Protein AF-A0A7Y5LZM3-F1 (afdb_monomer_lite)

Structure (mmCIF, N/CA/C/O backbone):
data_AF-A0A7Y5LZM3-F1
#
_entry.id   AF-A0A7Y5LZM3-F1
#
loop_
_atom_site.group_PDB
_atom_site.id
_atom_site.type_symbol
_atom_site.label_atom_id
_atom_site.label_alt_id
_atom_site.label_comp_id
_atom_site.label_asym_id
_atom_site.label_entity_id
_atom_site.label_seq_id
_atom_site.pdbx_PDB_ins_code
_atom_site.Cartn_x
_atom_site.Cartn_y
_atom_site.Cartn_z
_atom_site.occupancy
_atom_site.B_iso_or_equiv
_atom_site.auth_seq_id
_atom_site.auth_comp_id
_atom_site.auth_asym_id
_atom_site.auth_atom_id
_atom_site.pdbx_PDB_model_num
ATOM 1 N N . MET A 1 1 ? 34.240 5.629 -34.707 1.00 44.59 1 MET A N 1
ATOM 2 C CA . MET A 1 1 ? 33.469 4.669 -33.888 1.00 44.59 1 MET A CA 1
ATOM 3 C C . MET A 1 1 ? 32.897 5.403 -32.683 1.00 44.59 1 MET A C 1
ATOM 5 O O . MET A 1 1 ? 33.570 5.530 -31.674 1.00 44.59 1 MET A O 1
ATOM 9 N N . ALA A 1 2 ? 31.698 5.965 -32.817 1.00 49.81 2 ALA A N 1
ATOM 10 C CA . ALA A 1 2 ? 30.986 6.654 -31.743 1.00 49.81 2 ALA A CA 1
ATOM 11 C C . ALA A 1 2 ? 29.531 6.186 -31.823 1.00 49.81 2 ALA A C 1
ATOM 13 O O . ALA A 1 2 ? 28.767 6.697 -32.631 1.00 49.81 2 ALA A O 1
ATOM 14 N N . GLY A 1 3 ? 29.190 5.117 -31.105 1.00 49.22 3 GLY A N 1
ATOM 15 C CA . GLY A 1 3 ? 27.881 4.478 -31.296 1.00 49.22 3 GLY A CA 1
ATOM 16 C C . GLY A 1 3 ? 27.366 3.603 -30.159 1.00 49.22 3 GLY A C 1
ATOM 17 O O . GLY A 1 3 ? 26.271 3.079 -30.283 1.00 49.22 3 GLY A O 1
ATOM 18 N N . ALA A 1 4 ? 28.097 3.454 -29.050 1.00 52.31 4 ALA A N 1
ATOM 19 C CA . ALA A 1 4 ? 27.665 2.590 -27.944 1.00 52.31 4 ALA A CA 1
ATOM 20 C C . ALA A 1 4 ? 27.412 3.332 -26.617 1.00 52.31 4 ALA A C 1
ATOM 22 O O . ALA A 1 4 ? 26.843 2.756 -25.697 1.00 52.31 4 ALA A O 1
ATOM 23 N N . LEU A 1 5 ? 27.786 4.612 -26.501 1.00 48.06 5 LEU A N 1
ATOM 24 C CA . LEU A 1 5 ? 27.740 5.323 -25.214 1.00 48.06 5 LEU A CA 1
ATOM 25 C C . LEU A 1 5 ? 26.392 6.008 -24.912 1.00 48.06 5 LEU A C 1
ATOM 27 O O . LEU A 1 5 ? 26.141 6.376 -23.770 1.00 48.06 5 LEU A O 1
ATOM 31 N N . LEU A 1 6 ? 25.506 6.174 -25.903 1.00 49.47 6 LEU A N 1
ATOM 32 C CA . LEU A 1 6 ? 24.256 6.931 -25.722 1.00 49.47 6 LEU A CA 1
ATOM 33 C C . LEU A 1 6 ? 23.068 6.084 -25.222 1.00 49.47 6 LEU A C 1
ATOM 35 O O . LEU A 1 6 ? 22.101 6.634 -24.703 1.00 49.47 6 LEU A O 1
ATOM 39 N N . LEU A 1 7 ? 23.127 4.754 -25.350 1.00 51.78 7 LEU A N 1
ATOM 40 C CA . LEU A 1 7 ? 22.003 3.868 -25.007 1.00 51.78 7 LEU A CA 1
ATOM 41 C C . LEU A 1 7 ? 21.913 3.540 -23.508 1.00 51.78 7 LEU A C 1
ATOM 43 O O . LEU A 1 7 ? 20.842 3.181 -23.017 1.00 51.78 7 LEU A O 1
ATOM 47 N N . LEU A 1 8 ? 23.010 3.703 -22.761 1.00 50.88 8 LEU A N 1
ATOM 48 C CA . LEU A 1 8 ? 23.038 3.410 -21.325 1.00 50.88 8 LEU A CA 1
ATOM 49 C C . LEU A 1 8 ? 22.224 4.429 -20.509 1.00 50.88 8 LEU A C 1
ATOM 51 O O . LEU A 1 8 ? 21.557 4.040 -19.555 1.00 50.88 8 LEU A O 1
ATOM 55 N N . PHE A 1 9 ? 22.185 5.704 -20.916 1.00 53.84 9 PHE A N 1
ATOM 56 C CA . PHE A 1 9 ? 21.419 6.738 -20.205 1.00 53.84 9 PHE A CA 1
ATOM 57 C C . PHE A 1 9 ? 19.901 6.559 -20.318 1.00 53.84 9 PHE A C 1
ATOM 59 O O . PHE A 1 9 ? 19.184 6.844 -19.366 1.00 53.84 9 PHE A O 1
ATOM 66 N N . LEU A 1 10 ? 19.398 6.035 -21.441 1.00 59.97 10 LEU A N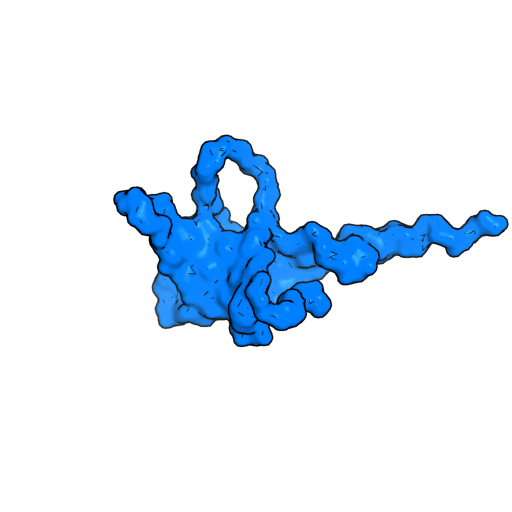 1
ATOM 67 C CA . LEU A 1 10 ? 17.957 5.837 -21.651 1.00 59.97 10 LEU A CA 1
ATOM 68 C C . LEU A 1 10 ? 17.344 4.772 -20.733 1.00 59.97 10 LEU A C 1
ATOM 70 O O . LEU A 1 10 ? 16.118 4.648 -20.678 1.00 59.97 10 LEU A O 1
ATOM 74 N N . SER A 1 11 ? 18.172 3.980 -20.056 1.00 63.84 11 SER A N 1
ATOM 75 C CA . SER A 1 11 ? 17.737 2.812 -19.289 1.00 63.84 11 SER A CA 1
ATOM 76 C C . SER A 1 11 ? 17.851 3.006 -17.776 1.00 63.84 11 SER A C 1
ATOM 78 O O . SER A 1 11 ? 17.343 2.172 -17.036 1.00 63.84 11 SER A O 1
ATOM 80 N N . VAL A 1 12 ? 18.487 4.086 -17.311 1.00 76.38 12 VAL A N 1
ATOM 81 C CA . VAL A 1 12 ? 18.697 4.388 -15.886 1.00 76.38 12 VAL A CA 1
ATOM 82 C C . VAL A 1 12 ? 17.672 5.418 -15.417 1.00 76.38 12 VAL A C 1
ATOM 84 O O . VAL A 1 12 ? 17.456 6.428 -16.081 1.00 76.38 12 VAL A O 1
ATOM 87 N N . GLY A 1 13 ? 17.060 5.187 -14.257 1.00 77.19 13 GLY A N 1
ATOM 88 C CA . GLY A 1 13 ? 16.173 6.137 -13.595 1.00 77.19 13 GLY A CA 1
ATOM 89 C C . GLY A 1 13 ? 14.794 6.262 -14.236 1.00 77.19 13 GLY A C 1
ATOM 90 O O . GLY A 1 13 ? 14.170 7.315 -14.116 1.00 77.19 13 GLY A O 1
ATOM 91 N N . ARG A 1 14 ? 14.299 5.226 -14.926 1.00 83.00 14 ARG A N 1
ATOM 92 C CA . ARG A 1 14 ? 12.934 5.246 -15.471 1.00 83.00 14 ARG A CA 1
ATOM 93 C C . ARG A 1 14 ? 11.937 5.195 -14.323 1.00 83.00 14 ARG A C 1
ATOM 95 O O . ARG A 1 14 ? 11.881 4.198 -13.611 1.00 83.00 14 ARG A O 1
ATOM 102 N N . VAL A 1 15 ? 11.151 6.253 -14.167 1.00 88.81 15 VAL A N 1
ATOM 103 C CA . VAL A 1 15 ? 10.117 6.355 -13.135 1.00 88.81 15 VAL A CA 1
ATOM 104 C C . VAL A 1 15 ? 8.754 6.054 -13.749 1.00 88.81 15 VAL A C 1
ATOM 106 O O . VAL A 1 15 ? 8.405 6.614 -14.789 1.00 88.81 15 VAL A O 1
ATOM 109 N N . ARG A 1 16 ? 7.982 5.182 -13.102 1.00 91.50 16 ARG A N 1
ATOM 110 C CA . ARG A 1 16 ? 6.574 4.917 -13.415 1.00 91.50 16 ARG A CA 1
ATOM 111 C C . ARG A 1 16 ? 5.729 4.983 -12.156 1.00 91.50 16 ARG A C 1
ATOM 113 O O . ARG A 1 16 ? 6.231 4.735 -11.064 1.00 91.50 16 ARG A O 1
ATOM 120 N N . GLU A 1 17 ? 4.463 5.319 -12.336 1.00 94.19 17 GLU A N 1
ATOM 121 C CA . GLU A 1 17 ? 3.448 5.169 -11.301 1.00 94.19 17 GLU A CA 1
ATOM 122 C C . GLU A 1 17 ? 2.635 3.915 -11.614 1.00 94.19 17 GLU A C 1
ATOM 124 O O . GLU A 1 17 ? 2.209 3.724 -12.755 1.00 94.19 17 GLU A O 1
ATOM 129 N N . GLU A 1 18 ? 2.486 3.046 -10.622 1.00 94.75 18 GLU A N 1
ATOM 130 C CA . GLU A 1 18 ? 1.782 1.770 -10.731 1.00 94.75 18 GLU A CA 1
ATOM 131 C C . GLU A 1 18 ? 0.699 1.706 -9.661 1.00 94.75 18 GLU A C 1
ATOM 133 O O . GLU A 1 18 ? 0.942 2.007 -8.490 1.00 94.75 18 GLU A O 1
ATOM 138 N N . GLU A 1 19 ? -0.514 1.381 -10.096 1.00 96.44 19 GLU A N 1
ATOM 139 C CA . GLU A 1 19 ? -1.705 1.328 -9.258 1.00 96.44 19 GLU A CA 1
ATOM 140 C C . GLU A 1 19 ? -2.063 -0.129 -8.968 1.00 96.44 19 GLU A C 1
ATOM 142 O O . GLU A 1 19 ? -2.149 -0.939 -9.888 1.00 96.44 19 GLU A O 1
ATOM 147 N N . HIS A 1 20 ? -2.290 -0.446 -7.693 1.00 96.25 20 HIS A N 1
ATOM 148 C CA . HIS A 1 20 ? -2.638 -1.790 -7.245 1.00 96.25 20 HIS A CA 1
ATOM 149 C C . HIS A 1 20 ? -3.839 -1.762 -6.303 1.00 96.25 20 HIS A C 1
ATOM 151 O O . HIS A 1 20 ? -3.957 -0.891 -5.433 1.00 96.25 20 HIS A O 1
ATOM 157 N N . ALA A 1 21 ? -4.717 -2.752 -6.462 1.00 97.12 21 ALA A N 1
ATOM 158 C CA . ALA A 1 21 ? -5.737 -3.063 -5.475 1.00 97.12 21 ALA A CA 1
ATOM 159 C C . ALA A 1 21 ? -5.083 -3.759 -4.275 1.00 97.12 21 ALA A C 1
ATOM 161 O O . ALA A 1 21 ? -4.331 -4.723 -4.437 1.00 97.12 21 ALA A O 1
ATOM 162 N N . MET A 1 22 ? -5.381 -3.271 -3.074 1.00 97.00 22 MET A N 1
ATOM 163 C CA . MET A 1 22 ? -4.781 -3.739 -1.831 1.00 97.00 22 MET A CA 1
ATOM 164 C C . MET A 1 22 ? -5.855 -4.092 -0.807 1.00 97.00 22 MET A C 1
ATOM 166 O O . MET A 1 22 ? -6.908 -3.450 -0.741 1.00 97.00 22 MET A O 1
ATOM 170 N N . VAL A 1 23 ? -5.545 -5.072 0.033 1.00 97.38 23 VAL A N 1
ATOM 171 C CA . VAL A 1 23 ? -6.262 -5.336 1.281 1.00 97.38 23 VAL A CA 1
ATOM 172 C C . VAL A 1 23 ? -5.423 -4.770 2.418 1.00 97.38 23 VAL A C 1
ATOM 174 O O . VAL A 1 23 ? -4.225 -5.043 2.495 1.00 97.38 23 VAL A O 1
ATOM 177 N N . TRP A 1 24 ? -6.019 -3.943 3.274 1.00 96.31 24 TRP A N 1
ATOM 178 C CA . TRP A 1 24 ? -5.309 -3.310 4.377 1.00 96.31 24 TRP A CA 1
ATOM 179 C C . TRP A 1 24 ? -5.691 -3.905 5.730 1.00 96.31 24 TRP A C 1
ATOM 181 O O . TRP A 1 24 ? -6.824 -4.326 5.961 1.00 96.31 24 TRP A O 1
ATOM 191 N N . SER A 1 25 ? -4.733 -3.902 6.650 1.00 95.00 25 SER A N 1
ATOM 192 C CA . SER A 1 25 ? -4.955 -4.226 8.058 1.00 95.00 25 SER A CA 1
ATOM 193 C C . SER A 1 25 ? -4.041 -3.397 8.960 1.00 95.00 25 SER A C 1
ATOM 195 O O . SER A 1 25 ? -3.116 -2.726 8.489 1.00 95.00 25 SER A O 1
ATOM 197 N N . PHE A 1 26 ? -4.319 -3.403 10.265 1.00 91.50 26 PHE A N 1
ATOM 198 C CA . PHE A 1 26 ? -3.499 -2.721 11.263 1.00 91.50 26 PHE A CA 1
ATOM 199 C C . PHE A 1 26 ? -2.963 -3.717 12.291 1.00 91.50 26 PHE A C 1
ATOM 201 O O . PHE A 1 26 ? -3.726 -4.360 13.009 1.00 91.50 26 PHE A O 1
ATOM 208 N N . GLU A 1 27 ? -1.642 -3.816 12.376 1.00 88.38 27 GLU A N 1
ATOM 209 C CA . GLU A 1 27 ? -0.921 -4.664 13.324 1.00 88.38 27 GLU A CA 1
ATOM 210 C C . GLU A 1 27 ? -0.377 -3.789 14.463 1.00 88.38 27 GLU A C 1
ATOM 212 O O . GLU A 1 27 ? 0.332 -2.812 14.217 1.00 88.38 27 GLU A O 1
ATOM 217 N N . ARG A 1 28 ? -0.718 -4.105 15.718 1.00 83.31 28 ARG A N 1
ATOM 218 C CA . ARG A 1 28 ? -0.162 -3.420 16.900 1.00 83.31 28 ARG A CA 1
ATOM 219 C C . ARG A 1 28 ? 1.114 -4.134 17.347 1.00 83.31 28 ARG A C 1
ATOM 221 O O . ARG A 1 28 ? 1.129 -5.359 17.399 1.00 83.31 28 ARG A O 1
ATOM 228 N N . ASP A 1 29 ? 2.153 -3.385 17.714 1.00 75.88 29 ASP A N 1
ATOM 229 C CA . ASP A 1 29 ? 3.376 -3.966 18.277 1.00 75.88 29 ASP A CA 1
ATOM 230 C C . ASP A 1 29 ? 3.037 -4.619 19.641 1.00 75.88 29 ASP A C 1
ATOM 232 O O . ASP A 1 29 ? 2.462 -3.974 20.520 1.00 75.88 29 ASP A O 1
ATOM 236 N N . GLU A 1 30 ? 3.420 -5.886 19.853 1.00 62.06 30 GLU A N 1
ATOM 237 C CA . GLU A 1 30 ? 3.102 -6.679 21.064 1.00 62.06 30 GLU A CA 1
ATOM 238 C C . GLU A 1 30 ? 3.652 -6.088 22.381 1.00 62.06 30 GLU A C 1
ATOM 240 O O . GLU A 1 30 ? 3.258 -6.494 23.472 1.00 62.06 30 GLU A O 1
ATOM 245 N N . ALA A 1 31 ? 4.545 -5.097 22.314 1.00 58.97 31 ALA A N 1
ATOM 246 C CA . ALA A 1 31 ? 5.281 -4.559 23.460 1.00 58.97 31 ALA A CA 1
ATOM 247 C C . ALA A 1 31 ? 4.469 -3.641 24.405 1.00 58.97 31 ALA A C 1
ATOM 249 O O . ALA A 1 31 ? 5.066 -2.862 25.147 1.00 58.97 31 ALA A O 1
ATOM 250 N N . GLY A 1 32 ? 3.132 -3.686 24.386 1.00 49.59 32 GLY A N 1
ATOM 251 C CA . GLY A 1 32 ? 2.271 -2.969 25.343 1.00 49.59 32 GLY A CA 1
ATOM 252 C C . GLY A 1 32 ? 2.358 -1.436 25.299 1.00 49.59 32 GLY A C 1
ATOM 253 O O . GLY A 1 32 ? 1.776 -0.761 26.143 1.00 49.59 32 GLY A O 1
ATOM 254 N N . VAL A 1 33 ? 3.069 -0.867 24.324 1.00 56.19 33 VAL A N 1
ATOM 255 C CA . VAL A 1 33 ? 3.085 0.574 24.071 1.00 56.19 33 VAL A CA 1
ATOM 256 C C . VAL A 1 33 ? 1.963 0.850 23.077 1.00 56.19 33 VAL A C 1
ATOM 258 O O . VAL A 1 33 ? 2.131 0.586 21.891 1.00 56.19 33 VAL A O 1
ATOM 261 N N . GLU A 1 34 ? 0.833 1.381 23.557 1.00 54.50 34 GLU A N 1
ATOM 262 C CA . GLU A 1 34 ? -0.401 1.666 22.789 1.00 54.50 34 GLU A CA 1
ATOM 263 C C . GLU A 1 34 ? -0.216 2.532 21.525 1.00 54.50 34 GLU A C 1
ATOM 265 O O . GLU A 1 34 ? -1.158 2.726 20.762 1.00 54.50 34 GLU A O 1
ATOM 270 N N . ASP A 1 35 ? 0.990 3.030 21.272 1.00 58.59 35 ASP A N 1
ATOM 271 C CA . ASP A 1 35 ? 1.284 4.037 20.254 1.00 58.59 35 ASP A CA 1
ATOM 272 C C . ASP A 1 35 ? 2.279 3.549 19.192 1.00 58.59 35 ASP A C 1
ATOM 274 O O . ASP A 1 35 ? 3.057 4.315 18.626 1.00 58.59 35 ASP A O 1
ATOM 278 N N . ARG A 1 36 ? 2.333 2.232 18.979 1.00 68.69 36 ARG A N 1
ATOM 279 C CA . ARG A 1 36 ? 3.280 1.590 18.071 1.00 68.69 36 ARG A CA 1
ATOM 280 C C . ARG A 1 36 ? 2.552 0.542 17.229 1.00 68.69 36 ARG A C 1
ATOM 282 O O . ARG A 1 36 ? 2.212 -0.522 17.731 1.00 68.69 36 ARG A O 1
ATOM 289 N N . GLY A 1 37 ? 2.286 0.855 15.961 1.00 78.44 37 GLY A N 1
ATOM 290 C CA . GLY A 1 37 ? 1.609 -0.066 15.047 1.00 78.44 37 GLY A CA 1
ATOM 291 C C . GLY A 1 37 ? 1.932 0.181 13.577 1.00 78.44 37 GLY A C 1
ATOM 292 O O . GLY A 1 37 ? 2.520 1.198 13.199 1.00 78.44 37 GLY A O 1
ATOM 293 N N . HIS A 1 38 ? 1.563 -0.785 12.748 1.00 88.00 38 HIS A N 1
ATOM 294 C CA . HIS A 1 38 ? 1.848 -0.830 11.326 1.00 88.00 38 HIS A CA 1
ATOM 295 C C . HIS A 1 38 ? 0.558 -1.007 10.527 1.00 88.00 38 HIS A C 1
ATOM 297 O O . HIS A 1 38 ? -0.213 -1.930 10.767 1.00 88.00 38 HIS A O 1
ATOM 303 N N . VAL A 1 39 ? 0.363 -0.153 9.526 1.00 91.94 39 VAL A N 1
ATOM 304 C CA . VAL A 1 39 ? -0.531 -0.440 8.408 1.00 91.94 39 VAL A CA 1
ATOM 305 C C . VAL A 1 39 ? 0.168 -1.468 7.525 1.00 91.94 39 VAL A C 1
ATOM 307 O O . VAL A 1 39 ? 1.309 -1.261 7.097 1.00 91.94 39 VAL A O 1
ATOM 310 N N . LEU A 1 40 ? -0.512 -2.575 7.265 1.00 93.62 40 LEU A N 1
ATOM 311 C CA . LEU A 1 40 ? -0.106 -3.583 6.298 1.00 93.62 40 LEU A CA 1
ATOM 312 C C . LEU A 1 40 ? -0.990 -3.418 5.067 1.00 93.62 40 LEU A C 1
ATOM 314 O O . LEU A 1 40 ? -2.208 -3.368 5.201 1.00 93.62 40 LEU A O 1
ATOM 318 N N . LEU A 1 41 ? -0.384 -3.312 3.889 1.00 94.31 41 LEU A N 1
ATOM 319 C CA . LEU A 1 41 ? -1.074 -3.313 2.604 1.00 94.31 41 LEU A CA 1
ATOM 320 C C . LEU A 1 41 ? -0.643 -4.566 1.848 1.00 94.31 41 LEU A C 1
ATOM 322 O O . LEU A 1 41 ? 0.494 -4.637 1.383 1.00 94.31 41 LEU A O 1
ATOM 326 N N . GLU A 1 42 ? -1.534 -5.539 1.728 1.00 94.88 42 GLU A N 1
ATOM 327 C CA . GLU A 1 42 ? -1.318 -6.748 0.936 1.00 94.88 42 GLU A CA 1
ATOM 328 C C . GLU A 1 42 ? -1.843 -6.555 -0.489 1.00 94.88 42 GLU A C 1
ATOM 330 O O . GLU A 1 42 ? -2.932 -6.012 -0.680 1.00 94.88 42 GLU A O 1
ATOM 335 N N . PHE A 1 43 ? -1.079 -6.986 -1.493 1.00 94.25 43 PHE A N 1
ATOM 336 C CA . PHE A 1 43 ? -1.491 -6.903 -2.896 1.00 94.25 43 PHE A CA 1
ATOM 337 C C . PHE A 1 43 ? -2.583 -7.938 -3.188 1.00 94.25 43 PHE A C 1
ATOM 339 O O . PHE A 1 43 ? -2.354 -9.136 -3.039 1.00 94.25 43 PHE A O 1
ATOM 346 N N . ALA A 1 44 ? -3.751 -7.497 -3.664 1.00 93.75 44 ALA A N 1
ATOM 347 C CA . ALA A 1 44 ? -4.888 -8.390 -3.906 1.00 93.75 44 ALA A CA 1
ATOM 348 C C . ALA A 1 44 ? -4.583 -9.471 -4.961 1.00 93.75 44 ALA A C 1
ATOM 350 O O . ALA A 1 44 ? -4.981 -10.623 -4.797 1.00 93.75 44 ALA A O 1
ATOM 351 N N . ASP A 1 45 ? -3.838 -9.105 -6.007 1.00 92.12 45 ASP A N 1
ATOM 352 C CA . ASP A 1 45 ? -3.456 -10.009 -7.101 1.00 92.12 45 ASP A CA 1
ATOM 353 C C . ASP A 1 45 ? -2.121 -10.739 -6.846 1.00 92.12 45 ASP A C 1
ATOM 355 O O . ASP A 1 45 ? -1.745 -11.634 -7.602 1.00 92.12 45 ASP A O 1
ATOM 359 N N . HIS A 1 46 ? -1.405 -10.376 -5.774 1.00 89.19 46 HIS A N 1
ATOM 360 C CA . HIS A 1 46 ? -0.117 -10.963 -5.385 1.00 89.19 46 HIS A CA 1
ATOM 361 C C . HIS A 1 46 ? -0.111 -11.281 -3.878 1.00 89.19 46 HIS A C 1
ATOM 363 O O . HIS A 1 46 ? 0.631 -10.653 -3.114 1.00 89.19 46 HIS A O 1
ATOM 369 N N . PRO A 1 47 ? -0.940 -12.241 -3.425 1.00 85.62 47 PRO A N 1
ATOM 370 C CA . PRO A 1 47 ? -1.046 -12.584 -2.011 1.00 85.62 47 PRO A CA 1
ATOM 371 C C . PRO A 1 47 ? 0.310 -13.009 -1.434 1.00 85.62 47 PRO A C 1
ATOM 373 O O . PRO A 1 47 ? 1.122 -13.657 -2.100 1.00 85.62 47 PRO A O 1
ATOM 376 N N . GLY A 1 48 ? 0.568 -12.620 -0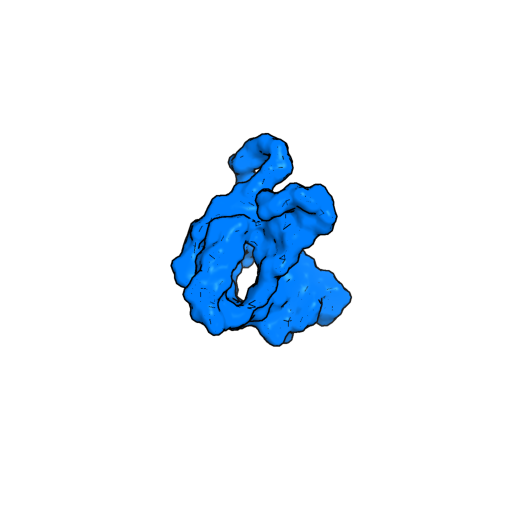.187 1.00 85.00 48 GLY A N 1
ATOM 377 C CA . GLY A 1 48 ? 1.862 -12.791 0.474 1.00 85.00 48 GLY A CA 1
ATOM 378 C C . GLY A 1 48 ? 2.898 -11.707 0.157 1.00 85.00 48 GLY A C 1
ATOM 379 O O . GLY A 1 48 ? 3.958 -11.708 0.786 1.00 85.00 48 GLY A O 1
ATOM 380 N N . TRP A 1 49 ? 2.614 -10.771 -0.758 1.00 90.00 49 TRP A N 1
ATOM 381 C CA . TRP A 1 49 ? 3.373 -9.526 -0.907 1.00 90.00 49 TRP A CA 1
ATOM 382 C C . TRP A 1 49 ? 2.724 -8.415 -0.091 1.00 90.00 49 TRP A C 1
ATOM 384 O O . TRP A 1 49 ? 1.536 -8.138 -0.236 1.00 90.00 49 TRP A O 1
ATOM 394 N N . ILE A 1 50 ? 3.508 -7.761 0.767 1.00 90.44 50 ILE A N 1
ATOM 395 C CA . ILE A 1 50 ? 3.013 -6.755 1.710 1.00 90.44 50 ILE A CA 1
ATOM 396 C C . ILE A 1 50 ? 3.905 -5.515 1.674 1.00 90.44 50 ILE A C 1
ATOM 398 O O . ILE A 1 50 ? 5.131 -5.619 1.765 1.00 90.44 50 ILE A O 1
ATOM 402 N N . SER A 1 51 ? 3.286 -4.336 1.606 1.00 90.56 51 SER A N 1
ATOM 403 C CA . SER A 1 51 ? 3.902 -3.076 2.017 1.00 90.56 51 SER A CA 1
ATOM 404 C C . SER A 1 51 ? 3.559 -2.774 3.475 1.00 90.56 51 SER A C 1
ATOM 406 O O . SER A 1 51 ? 2.393 -2.771 3.870 1.00 90.56 51 SER A O 1
ATOM 408 N N . ARG A 1 52 ? 4.584 -2.517 4.292 1.00 90.56 52 ARG A N 1
ATOM 409 C CA . ARG A 1 52 ? 4.432 -2.188 5.714 1.00 90.56 52 ARG A CA 1
ATOM 410 C C . ARG A 1 52 ? 4.742 -0.712 5.958 1.00 90.56 52 ARG A C 1
ATOM 412 O O . ARG A 1 52 ? 5.873 -0.273 5.743 1.00 90.56 52 ARG A O 1
ATOM 419 N N . ILE A 1 53 ? 3.765 0.025 6.487 1.00 88.19 53 ILE A N 1
ATOM 420 C CA . ILE A 1 53 ? 3.838 1.468 6.748 1.00 88.19 53 ILE A CA 1
ATOM 421 C C . ILE A 1 53 ? 3.589 1.724 8.233 1.00 88.19 53 ILE A C 1
ATOM 423 O O . ILE A 1 53 ? 2.560 1.347 8.782 1.00 88.19 53 ILE A O 1
ATOM 427 N N . ARG A 1 54 ? 4.518 2.395 8.913 1.00 87.00 54 ARG A N 1
ATOM 428 C CA . ARG A 1 54 ? 4.356 2.739 10.332 1.00 87.00 54 ARG A CA 1
ATOM 429 C C . ARG A 1 54 ? 3.671 4.096 10.476 1.00 87.00 54 ARG A C 1
ATOM 431 O O . ARG A 1 54 ? 4.346 5.119 10.552 1.00 87.00 54 ARG A O 1
ATOM 438 N N . SER A 1 55 ? 2.343 4.124 10.438 1.00 87.38 55 SER A N 1
ATOM 439 C CA . SER A 1 55 ? 1.580 5.371 10.528 1.00 87.38 55 SER A CA 1
ATOM 440 C C . SER A 1 55 ? 0.209 5.156 11.161 1.00 87.38 55 SER A C 1
ATOM 442 O O . SER A 1 55 ? -0.699 4.618 10.525 1.00 87.38 55 SER A O 1
ATOM 444 N N . ARG A 1 56 ? 0.028 5.637 12.396 1.00 86.62 56 ARG A N 1
ATOM 445 C CA . ARG A 1 56 ? -1.286 5.673 13.048 1.00 86.62 56 ARG A CA 1
ATOM 446 C C . ARG A 1 56 ? -2.267 6.596 12.333 1.00 86.62 56 ARG A C 1
ATOM 448 O 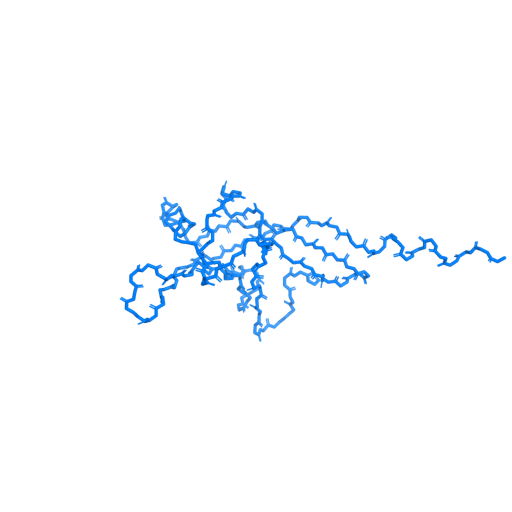O . ARG A 1 56 ? -3.445 6.274 12.251 1.00 86.62 56 ARG A O 1
ATOM 455 N N . GLU A 1 57 ? -1.785 7.720 11.800 1.00 89.81 57 GLU A N 1
ATOM 456 C CA . GLU A 1 57 ? -2.608 8.651 11.014 1.00 89.81 57 GLU A CA 1
ATOM 457 C C . GLU A 1 57 ? -3.229 7.947 9.804 1.00 89.81 57 GLU A C 1
ATOM 459 O O . GLU A 1 57 ? -4.432 8.062 9.571 1.00 89.81 57 GLU A O 1
ATOM 464 N N . LEU A 1 58 ? -2.418 7.186 9.062 1.00 91.88 58 LEU A N 1
ATOM 465 C CA . LEU A 1 58 ? -2.908 6.419 7.926 1.00 91.88 58 LEU A CA 1
ATOM 466 C C . LEU A 1 58 ? -3.869 5.315 8.379 1.00 91.88 58 LEU A C 1
ATOM 468 O O . LEU A 1 58 ? -4.929 5.170 7.782 1.00 91.88 58 LEU A O 1
ATOM 472 N N . GLY A 1 59 ? -3.545 4.588 9.453 1.00 92.69 59 GLY A N 1
ATOM 473 C CA . GLY A 1 59 ? -4.420 3.546 10.001 1.00 92.69 59 GLY A CA 1
ATOM 474 C C . GLY A 1 59 ? -5.802 4.075 10.395 1.00 92.69 59 GLY A C 1
ATOM 475 O O . GLY A 1 59 ? -6.809 3.522 9.968 1.00 92.69 59 GLY A O 1
ATOM 476 N N . ALA A 1 60 ? -5.859 5.192 11.125 1.00 92.00 60 ALA A N 1
ATOM 477 C CA . ALA A 1 60 ? -7.117 5.825 11.526 1.00 92.00 60 ALA A CA 1
ATOM 478 C C . ALA A 1 60 ? -7.932 6.335 10.326 1.00 92.00 60 ALA A C 1
ATOM 480 O O . ALA A 1 60 ? -9.159 6.245 10.319 1.00 92.00 60 ALA A O 1
ATOM 481 N N . TYR A 1 61 ? -7.262 6.861 9.294 1.00 94.44 61 TYR A N 1
ATOM 482 C CA . TYR A 1 61 ? -7.931 7.223 8.045 1.00 94.44 61 TYR A CA 1
ATOM 483 C C . TYR A 1 61 ? -8.579 6.004 7.381 1.00 94.44 61 TYR A C 1
ATOM 485 O O . TYR A 1 61 ? -9.743 6.081 6.997 1.00 94.44 61 TYR A O 1
ATOM 493 N N . LEU A 1 62 ? -7.837 4.901 7.261 1.00 95.81 62 LEU A N 1
ATOM 494 C CA . LEU A 1 62 ? -8.312 3.687 6.601 1.00 95.81 62 LEU A CA 1
ATOM 495 C C . LEU A 1 62 ? -9.461 3.034 7.378 1.00 95.81 62 LEU A C 1
ATOM 497 O O . LEU A 1 62 ? -10.447 2.622 6.772 1.00 95.81 62 LEU A O 1
ATOM 501 N N . GLU A 1 63 ? -9.387 3.024 8.710 1.00 94.19 63 GLU A N 1
ATOM 502 C CA . GLU A 1 63 ? -10.472 2.561 9.585 1.00 94.19 63 GLU A CA 1
ATOM 503 C C . GLU A 1 63 ? -11.770 3.347 9.335 1.00 94.19 63 GLU A C 1
ATOM 505 O O . GLU A 1 63 ? -12.853 2.768 9.250 1.00 94.19 63 GLU A O 1
ATOM 510 N N . GLY A 1 64 ? -11.655 4.660 9.111 1.00 95.38 64 GLY A N 1
ATOM 511 C CA . GLY A 1 64 ? -12.784 5.534 8.791 1.00 95.38 64 GLY A CA 1
ATOM 512 C C . GLY A 1 64 ? -13.452 5.276 7.434 1.00 95.38 64 GLY A C 1
ATOM 513 O O . GLY A 1 64 ? -14.555 5.775 7.216 1.00 95.38 64 GLY A O 1
ATOM 514 N N . LEU A 1 65 ? -12.836 4.508 6.526 1.00 95.00 65 LEU A N 1
ATOM 515 C CA . LEU A 1 65 ? -13.421 4.195 5.215 1.00 95.00 65 LEU A CA 1
ATOM 516 C C . LEU A 1 65 ? -14.515 3.120 5.285 1.00 95.00 65 LEU A C 1
ATOM 518 O O . LEU A 1 65 ? -15.302 2.995 4.348 1.00 95.00 65 LEU A O 1
ATOM 522 N N . GLY A 1 66 ? -14.561 2.326 6.361 1.00 93.75 66 GLY A N 1
ATOM 523 C CA . GLY A 1 66 ? -15.533 1.236 6.512 1.00 93.75 66 GLY A CA 1
ATOM 524 C C . GLY A 1 66 ? -15.338 0.065 5.536 1.00 93.75 66 GLY A C 1
ATOM 525 O O . GLY A 1 66 ? -16.251 -0.736 5.354 1.00 93.75 66 GLY A O 1
ATOM 526 N N . THR A 1 67 ? -14.168 -0.036 4.901 1.00 95.75 67 THR A N 1
ATOM 527 C CA . THR A 1 67 ? -13.778 -1.113 3.979 1.00 95.75 67 THR A CA 1
ATOM 528 C C . THR A 1 67 ? -12.317 -1.477 4.210 1.00 95.75 67 THR A C 1
ATOM 530 O O . THR A 1 67 ? -11.506 -0.603 4.509 1.00 95.75 67 THR A O 1
ATOM 533 N N . ASP A 1 68 ? -11.974 -2.751 4.044 1.00 96.12 68 ASP A N 1
ATOM 534 C CA . ASP A 1 68 ? -10.607 -3.283 4.079 1.00 96.12 68 ASP A CA 1
ATOM 535 C C . ASP A 1 68 ? -9.901 -3.202 2.715 1.00 96.12 68 ASP A C 1
ATOM 537 O O . ASP A 1 68 ? -8.702 -3.448 2.612 1.00 96.12 68 ASP A O 1
ATOM 541 N N . ARG A 1 69 ? -10.619 -2.830 1.650 1.00 97.31 69 ARG A N 1
ATOM 542 C CA . ARG A 1 69 ? -10.061 -2.680 0.302 1.00 97.31 69 ARG A CA 1
ATOM 543 C C . ARG A 1 69 ? -9.749 -1.235 -0.027 1.00 97.31 69 ARG A C 1
ATOM 545 O O . ARG A 1 69 ? -10.622 -0.373 0.076 1.00 97.31 69 ARG A O 1
ATOM 552 N N . VAL A 1 70 ? -8.533 -0.998 -0.508 1.00 97.38 70 VAL A N 1
ATOM 553 C CA . VAL A 1 70 ? -8.075 0.315 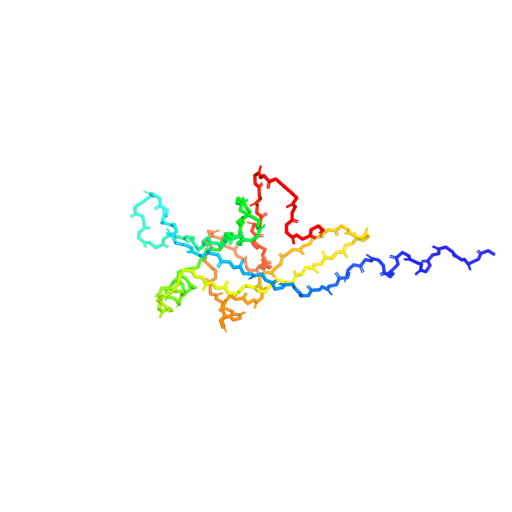-0.968 1.00 97.38 70 VAL A CA 1
ATOM 554 C C . VAL A 1 70 ? -7.190 0.203 -2.198 1.00 97.38 70 VAL A C 1
ATOM 556 O O . VAL A 1 70 ? -6.522 -0.799 -2.425 1.00 97.38 70 VAL A O 1
ATOM 559 N N . THR A 1 71 ? -7.151 1.271 -2.980 1.00 97.69 71 THR A N 1
ATOM 560 C CA . THR A 1 71 ? -6.188 1.425 -4.069 1.00 97.69 71 THR A CA 1
ATOM 561 C C . THR A 1 71 ? -4.921 2.088 -3.542 1.00 97.69 71 THR A C 1
ATOM 563 O O . THR A 1 71 ? -5.006 3.131 -2.892 1.00 97.69 71 THR A O 1
ATOM 566 N N . ALA A 1 72 ? -3.748 1.542 -3.854 1.00 95.94 72 ALA A N 1
ATOM 567 C CA . ALA A 1 72 ? -2.466 2.188 -3.587 1.00 95.94 72 ALA A CA 1
ATOM 568 C C . ALA A 1 72 ? -1.728 2.497 -4.894 1.00 95.94 72 ALA A C 1
ATOM 570 O O . ALA A 1 72 ? -1.775 1.716 -5.842 1.00 95.94 72 ALA A O 1
ATOM 571 N N . VAL A 1 73 ? -1.042 3.641 -4.937 1.00 95.81 73 VAL A N 1
ATOM 572 C CA . VAL A 1 73 ? -0.171 4.028 -6.051 1.00 95.81 73 VAL A CA 1
ATOM 573 C C . VAL A 1 73 ? 1.263 4.102 -5.571 1.00 95.81 73 VAL A C 1
ATOM 575 O O . VAL A 1 73 ? 1.577 4.770 -4.577 1.00 95.81 73 VAL A O 1
ATOM 578 N N . PHE A 1 74 ? 2.131 3.458 -6.336 1.00 93.50 74 PHE A N 1
ATOM 579 C CA . PHE A 1 74 ? 3.552 3.357 -6.081 1.00 93.50 74 PHE A CA 1
ATOM 580 C C . P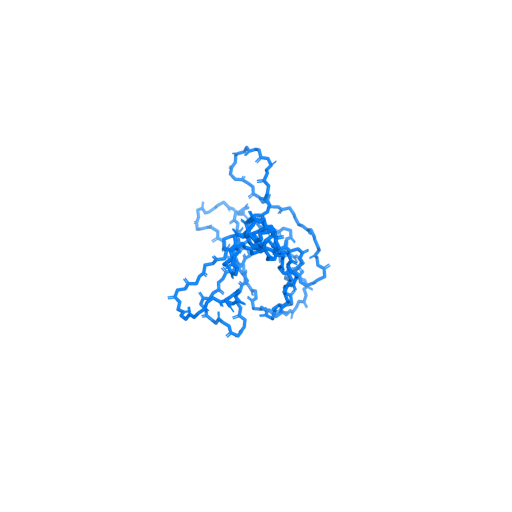HE A 1 74 ? 4.326 4.048 -7.191 1.00 93.50 74 PHE A C 1
ATOM 582 O O . PHE A 1 74 ? 4.072 3.840 -8.373 1.00 93.50 74 PHE A O 1
ATOM 589 N N . ARG A 1 75 ? 5.323 4.837 -6.810 1.00 92.62 75 ARG A N 1
ATOM 590 C CA . ARG A 1 75 ? 6.370 5.305 -7.703 1.00 92.62 75 ARG A CA 1
ATOM 591 C C . ARG A 1 75 ? 7.470 4.253 -7.758 1.00 92.62 75 ARG A C 1
ATOM 593 O O . ARG A 1 75 ? 8.174 4.025 -6.774 1.00 92.62 75 ARG A O 1
ATOM 600 N N . VAL A 1 76 ? 7.649 3.655 -8.926 1.00 91.06 76 VAL A N 1
ATOM 601 C CA . VAL A 1 76 ? 8.644 2.618 -9.189 1.00 91.06 76 VAL A CA 1
ATOM 602 C C . VAL A 1 76 ? 9.752 3.203 -10.055 1.00 91.06 76 VAL A C 1
ATOM 604 O O . VAL A 1 76 ? 9.513 3.649 -11.178 1.00 91.06 76 VAL A O 1
ATOM 607 N N . THR A 1 77 ? 10.979 3.197 -9.541 1.00 89.19 77 THR A N 1
ATOM 608 C CA . THR A 1 77 ? 12.175 3.557 -10.314 1.00 89.19 77 THR A CA 1
ATOM 609 C C . THR A 1 77 ? 12.851 2.283 -10.787 1.00 89.19 77 THR A C 1
ATOM 611 O O . THR A 1 77 ? 13.164 1.422 -9.962 1.00 89.19 77 THR A O 1
ATOM 614 N N . ARG A 1 78 ? 13.122 2.175 -12.089 1.00 87.88 78 ARG A N 1
ATOM 615 C CA . ARG A 1 78 ? 13.855 1.060 -12.694 1.00 87.88 78 ARG A CA 1
ATOM 616 C C . ARG A 1 78 ? 15.164 1.522 -13.329 1.00 87.88 78 ARG A C 1
ATOM 618 O O . ARG A 1 78 ? 15.194 2.535 -14.032 1.00 87.88 78 ARG A O 1
ATOM 625 N N . ASP A 1 79 ? 16.203 0.720 -13.132 1.00 84.25 79 ASP A N 1
ATOM 626 C CA . ASP A 1 79 ? 17.506 0.842 -13.781 1.00 84.25 79 ASP A CA 1
ATOM 627 C C . ASP A 1 79 ? 17.749 -0.437 -14.593 1.00 84.25 79 ASP A C 1
ATOM 629 O O . ASP A 1 79 ? 17.708 -1.541 -14.059 1.00 84.25 79 ASP A O 1
ATOM 633 N N . PHE A 1 80 ? 17.970 -0.298 -15.901 1.00 83.88 80 PHE A N 1
ATOM 634 C CA . PHE A 1 80 ? 18.201 -1.409 -16.836 1.00 83.88 80 PHE A CA 1
ATOM 635 C C . PHE A 1 80 ? 17.110 -2.496 -16.816 1.00 83.88 80 PHE A C 1
ATOM 637 O O . PHE A 1 80 ? 17.394 -3.669 -17.028 1.00 83.88 80 PHE A O 1
ATOM 644 N N . GLY A 1 81 ? 15.853 -2.102 -16.580 1.00 79.94 81 GLY A N 1
ATOM 645 C CA . GLY A 1 81 ? 14.710 -3.020 -16.479 1.00 79.94 81 GLY A CA 1
ATOM 646 C C . GLY A 1 81 ? 14.466 -3.564 -15.069 1.00 79.94 81 GLY A C 1
ATOM 647 O O . GLY A 1 81 ? 13.352 -3.977 -14.778 1.00 79.94 81 GLY A O 1
ATOM 648 N N . SER A 1 82 ? 15.444 -3.461 -14.169 1.00 84.88 82 SER A N 1
ATOM 649 C CA . SER A 1 82 ? 15.334 -3.932 -12.787 1.00 84.88 82 SER A CA 1
ATOM 650 C C . SER A 1 82 ? 14.807 -2.846 -11.855 1.00 84.88 82 SER A C 1
ATOM 652 O O . SER A 1 82 ? 15.187 -1.679 -11.966 1.00 84.88 82 SER A O 1
ATOM 654 N N . VAL A 1 83 ? 13.963 -3.220 -10.893 1.00 86.31 83 VAL A N 1
ATOM 655 C CA . VAL A 1 83 ? 13.447 -2.297 -9.872 1.00 86.31 83 VAL A CA 1
ATOM 656 C C . VAL A 1 83 ? 14.572 -1.850 -8.936 1.00 86.31 83 VAL A C 1
ATOM 658 O O . VAL A 1 83 ? 15.215 -2.658 -8.273 1.00 86.31 83 VAL A O 1
ATOM 661 N N . ARG A 1 84 ? 14.796 -0.534 -8.870 1.00 85.75 84 ARG A N 1
ATOM 662 C CA . ARG A 1 84 ? 15.748 0.122 -7.964 1.00 85.75 84 ARG A CA 1
ATOM 663 C C . ARG A 1 84 ? 15.089 0.601 -6.680 1.00 85.75 84 ARG A C 1
ATOM 665 O O . ARG A 1 84 ? 15.694 0.526 -5.614 1.00 85.75 84 ARG A O 1
ATOM 672 N N . SER A 1 85 ? 13.903 1.193 -6.787 1.00 85.25 85 SER A N 1
ATOM 673 C CA . SER A 1 85 ? 13.186 1.732 -5.634 1.00 85.25 85 SER A CA 1
ATOM 674 C C . SER A 1 85 ? 11.689 1.703 -5.863 1.00 85.25 85 SER A C 1
ATOM 676 O O . SER A 1 85 ? 11.230 1.967 -6.973 1.00 85.25 85 SER A O 1
ATOM 678 N N . ILE A 1 86 ? 10.956 1.487 -4.781 1.00 88.31 86 ILE A N 1
ATOM 679 C CA . ILE A 1 86 ? 9.504 1.577 -4.713 1.00 88.31 86 ILE A CA 1
ATOM 680 C C . ILE A 1 86 ? 9.179 2.589 -3.611 1.00 88.31 86 ILE A C 1
ATOM 682 O O . ILE A 1 86 ? 9.824 2.590 -2.561 1.00 88.31 86 ILE A O 1
ATOM 686 N N . GLU A 1 87 ? 8.227 3.474 -3.871 1.00 88.94 87 GLU A N 1
ATOM 687 C CA . GLU A 1 87 ? 7.751 4.485 -2.926 1.00 88.94 87 GLU A CA 1
ATOM 688 C C . GLU A 1 87 ? 6.228 4.592 -3.023 1.00 88.94 87 GLU A C 1
ATOM 690 O O . GLU A 1 87 ? 5.703 4.855 -4.100 1.00 88.94 87 GLU A O 1
ATOM 695 N N . GLU A 1 88 ? 5.504 4.468 -1.914 1.00 90.88 88 GLU A N 1
ATOM 696 C CA . GLU A 1 88 ? 4.078 4.786 -1.872 1.00 90.88 88 GLU A CA 1
ATOM 697 C C . GLU A 1 88 ? 3.874 6.290 -1.972 1.00 90.88 88 GLU A C 1
ATOM 699 O O . GLU A 1 88 ? 4.355 7.095 -1.160 1.00 90.88 88 GLU A O 1
ATOM 704 N N . ILE A 1 89 ? 3.083 6.670 -2.962 1.00 92.25 89 ILE A N 1
ATOM 705 C CA . ILE A 1 89 ? 2.718 8.062 -3.191 1.00 92.25 89 ILE A CA 1
ATOM 706 C C . ILE A 1 89 ? 1.235 8.314 -2.934 1.00 92.25 89 ILE A C 1
ATOM 708 O O . ILE A 1 89 ? 0.867 9.465 -2.699 1.00 92.25 89 ILE A O 1
ATOM 712 N N . ARG A 1 90 ? 0.401 7.263 -2.917 1.00 94.94 90 ARG A N 1
ATOM 713 C CA . ARG A 1 90 ? -1.023 7.354 -2.578 1.00 94.94 90 ARG A CA 1
ATOM 714 C C . ARG A 1 90 ? -1.552 6.055 -1.969 1.00 94.94 90 ARG A C 1
ATOM 716 O O . ARG A 1 90 ? -1.221 4.984 -2.460 1.00 94.94 90 ARG A O 1
ATOM 723 N N . VAL A 1 91 ? -2.405 6.155 -0.951 1.00 95.50 91 VAL A N 1
ATOM 724 C CA . VAL A 1 91 ? -3.182 5.044 -0.374 1.00 95.50 91 VAL A CA 1
ATOM 725 C C . VAL A 1 91 ? -4.614 5.536 -0.162 1.00 95.50 91 VAL A C 1
ATOM 727 O O . VAL A 1 91 ? -4.845 6.499 0.571 1.00 95.50 91 VAL A O 1
ATOM 730 N N . GLY A 1 92 ? -5.576 4.922 -0.850 1.00 94.56 92 GLY A N 1
ATOM 731 C CA . GLY A 1 92 ? -6.921 5.470 -1.007 1.00 94.56 92 GLY A CA 1
ATOM 732 C C . GLY A 1 92 ? -6.862 6.865 -1.640 1.00 94.56 92 GLY A C 1
ATOM 733 O O . GLY A 1 92 ? -6.336 7.055 -2.742 1.00 94.56 92 GLY A O 1
ATOM 734 N N . GLU A 1 93 ? -7.361 7.856 -0.909 1.00 95.06 93 GLU A N 1
ATOM 735 C CA . GLU A 1 93 ? -7.321 9.275 -1.286 1.00 95.06 93 GLU A CA 1
ATOM 736 C C . GLU A 1 93 ? -6.167 10.040 -0.613 1.00 95.06 93 GLU A C 1
ATOM 738 O O . GLU A 1 93 ? -5.941 11.218 -0.897 1.00 95.06 93 GLU A O 1
ATOM 743 N N . ARG A 1 94 ? -5.396 9.396 0.276 1.00 93.88 94 ARG A N 1
ATOM 744 C CA . ARG A 1 94 ? -4.279 10.038 0.983 1.00 93.88 94 ARG A CA 1
ATOM 745 C C . ARG A 1 94 ? -3.011 10.000 0.150 1.00 93.88 94 ARG A C 1
ATOM 747 O O . ARG A 1 94 ? -2.556 8.934 -0.241 1.00 93.88 94 ARG A O 1
ATOM 754 N N . THR A 1 95 ? -2.393 11.161 -0.046 1.00 91.88 95 THR A N 1
ATOM 755 C CA . THR A 1 95 ? -1.091 11.325 -0.730 1.00 91.88 95 THR A CA 1
ATOM 756 C C . THR A 1 95 ? 0.071 11.597 0.237 1.00 91.88 95 THR A C 1
ATOM 758 O O . THR A 1 95 ? 1.256 11.622 -0.128 1.00 91.88 95 THR A O 1
ATOM 761 N N . SER A 1 96 ? -0.256 11.800 1.511 1.00 87.06 96 SER A N 1
ATOM 762 C CA . SER A 1 96 ? 0.694 11.988 2.597 1.00 87.06 96 SER A CA 1
ATOM 763 C C . SER A 1 96 ? 0.129 11.457 3.910 1.00 87.06 96 SER A C 1
ATOM 765 O O . SER A 1 96 ? -1.084 11.409 4.114 1.00 87.06 96 SER A O 1
ATOM 767 N N . TRP A 1 97 ? 1.043 11.041 4.779 1.00 88.88 97 TRP A N 1
ATOM 768 C CA . TRP A 1 97 ? 0.790 10.600 6.144 1.00 88.88 97 TRP A CA 1
ATOM 769 C C . TRP A 1 97 ? 2.081 10.762 6.947 1.00 88.88 97 TRP A C 1
ATOM 771 O O . TRP A 1 97 ? 3.190 10.761 6.393 1.00 88.88 97 TRP A O 1
ATOM 781 N N . ARG A 1 98 ? 1.955 10.915 8.263 1.00 84.12 98 ARG A N 1
ATOM 782 C CA . ARG A 1 98 ? 3.094 10.917 9.176 1.00 84.12 98 ARG A CA 1
ATOM 783 C C . ARG A 1 98 ? 3.576 9.488 9.411 1.00 84.12 98 ARG A C 1
ATOM 785 O O . ARG A 1 98 ? 2.852 8.678 9.983 1.00 84.12 98 ARG A O 1
ATOM 792 N N . GLU A 1 99 ? 4.816 9.205 9.024 1.00 78.38 99 GLU A N 1
ATOM 793 C CA . GLU A 1 99 ? 5.512 7.990 9.452 1.00 78.38 99 GLU A CA 1
ATOM 794 C C . GLU A 1 99 ? 6.125 8.177 10.845 1.00 78.38 99 GLU A C 1
ATOM 796 O O . GLU A 1 99 ? 6.848 9.144 11.109 1.00 78.38 99 GLU A O 1
ATOM 801 N N . GLU A 1 100 ? 5.849 7.236 11.739 1.00 73.50 100 GLU A N 1
ATOM 802 C CA . GLU A 1 100 ? 6.434 7.176 13.074 1.00 73.50 100 GLU A CA 1
ATOM 803 C C . GLU A 1 100 ? 7.854 6.603 12.985 1.00 73.50 100 GLU A C 1
ATOM 805 O O . GLU A 1 100 ? 8.084 5.553 12.386 1.00 73.50 100 GLU A O 1
ATOM 810 N N . ARG A 1 101 ? 8.837 7.290 13.576 1.00 63.81 101 ARG A N 1
ATOM 811 C CA . ARG A 1 101 ? 10.246 6.862 13.561 1.00 63.81 101 ARG A CA 1
ATOM 812 C C . ARG A 1 101 ? 10.699 6.324 14.913 1.00 63.81 101 ARG A C 1
ATOM 814 O O . ARG A 1 101 ? 10.403 6.912 15.949 1.00 63.81 101 ARG A O 1
ATOM 821 N N . LEU A 1 102 ? 11.557 5.305 14.884 1.00 49.12 102 LEU A N 1
ATOM 822 C CA . LEU A 1 102 ? 12.514 5.031 15.959 1.00 49.12 102 LEU A CA 1
ATOM 823 C C . LEU A 1 102 ? 13.721 5.962 15.759 1.00 49.12 102 LEU A C 1
ATOM 825 O O . LEU A 1 102 ? 14.556 5.688 14.912 1.00 49.12 102 LEU A O 1
ATOM 829 N N . GLY A 1 103 ? 13.773 7.081 16.489 1.00 40.97 103 GLY A N 1
ATOM 830 C CA . GLY A 1 103 ? 14.981 7.900 16.681 1.00 40.97 103 GLY A CA 1
ATOM 831 C C . GLY A 1 103 ? 15.716 8.401 15.423 1.00 40.97 103 GLY A C 1
ATOM 832 O O . GLY A 1 103 ? 16.604 7.737 14.909 1.00 40.97 103 GLY A O 1
ATOM 833 N N . GLY A 1 104 ? 15.466 9.656 15.034 1.00 35.03 104 GLY A N 1
ATOM 834 C CA . GLY A 1 104 ? 16.441 10.462 14.286 1.00 35.03 104 GLY A CA 1
ATOM 835 C C . GLY A 1 104 ? 16.351 10.450 12.751 1.00 35.03 104 GLY A C 1
ATOM 836 O O . GLY A 1 104 ? 16.475 9.433 12.090 1.00 35.03 104 GLY A O 1
ATOM 837 N N . MET A 1 105 ? 16.236 11.668 12.214 1.00 34.38 105 MET A N 1
ATOM 838 C CA . MET A 1 105 ? 16.528 12.121 10.847 1.00 34.38 105 MET A CA 1
ATOM 839 C C . MET A 1 105 ? 15.631 11.637 9.688 1.00 34.38 105 MET A C 1
ATOM 841 O O . MET A 1 105 ? 15.537 10.468 9.328 1.00 34.38 105 MET A O 1
ATOM 845 N N . SER A 1 106 ? 14.985 12.618 9.052 1.00 51.81 106 SER A N 1
ATOM 846 C CA . SER A 1 106 ? 14.116 12.437 7.894 1.00 51.81 106 SER A CA 1
ATOM 847 C C . SER A 1 106 ? 14.879 12.394 6.584 1.00 51.81 106 SER A C 1
ATOM 849 O O . SER A 1 106 ? 15.302 13.455 6.135 1.00 51.81 106 SER A O 1
ATOM 851 N N . ARG A 1 107 ? 15.006 11.214 5.949 1.00 44.19 107 ARG A N 1
ATOM 852 C CA . ARG A 1 107 ? 15.255 11.069 4.499 1.00 44.19 107 ARG A CA 1
ATOM 853 C C . ARG A 1 107 ? 14.645 9.770 3.931 1.00 44.19 107 ARG A C 1
ATOM 855 O O . ARG A 1 107 ? 14.997 8.693 4.385 1.00 44.19 107 ARG A O 1
ATOM 862 N N . ARG A 1 108 ? 13.816 9.951 2.887 1.00 45.03 108 ARG A N 1
ATOM 863 C CA . ARG A 1 108 ? 13.165 8.993 1.954 1.00 45.03 108 ARG A CA 1
ATOM 864 C C . ARG A 1 108 ? 12.075 8.068 2.523 1.00 45.03 108 ARG A C 1
ATOM 866 O O . ARG A 1 108 ? 12.330 7.287 3.428 1.00 45.03 108 ARG A O 1
ATOM 873 N N . ARG A 1 109 ? 10.878 8.157 1.917 1.00 51.28 109 ARG A N 1
ATOM 874 C CA . ARG A 1 109 ? 9.822 7.137 1.964 1.00 51.28 109 ARG A CA 1
ATOM 875 C C . ARG A 1 109 ? 10.365 5.905 1.251 1.00 51.28 109 ARG A C 1
ATOM 877 O O . ARG A 1 109 ? 10.532 5.917 0.035 1.00 51.28 109 ARG A O 1
ATOM 884 N N . THR A 1 110 ? 10.722 4.884 2.004 1.00 48.94 110 THR A N 1
ATOM 885 C CA . THR A 1 110 ? 10.918 3.550 1.444 1.00 48.94 110 THR A CA 1
ATOM 886 C C . THR A 1 110 ? 10.104 2.633 2.319 1.00 48.94 110 THR A C 1
ATOM 888 O O . THR A 1 110 ? 10.542 2.270 3.415 1.00 48.94 110 THR A O 1
ATOM 891 N N . SER A 1 111 ? 8.907 2.285 1.873 1.00 53.44 111 SER A N 1
ATOM 892 C CA . SER A 1 111 ? 8.302 1.084 2.402 1.00 53.44 111 SER A CA 1
ATOM 893 C C . SER A 1 111 ? 9.206 -0.100 2.142 1.00 53.44 111 SER A C 1
ATOM 895 O O . SER A 1 111 ? 9.990 -0.166 1.187 1.00 53.44 111 SER A O 1
ATOM 897 N N . ARG A 1 112 ? 9.077 -1.075 3.027 1.00 66.00 112 ARG A N 1
ATOM 898 C CA . ARG A 1 112 ? 9.606 -2.395 2.767 1.00 66.00 112 ARG A CA 1
ATOM 899 C C . ARG A 1 112 ? 8.483 -3.192 2.129 1.00 66.00 112 ARG A C 1
ATOM 901 O O . ARG A 1 112 ? 7.685 -3.783 2.849 1.00 66.00 112 ARG A O 1
ATOM 908 N N . VAL A 1 113 ? 8.420 -3.178 0.801 1.00 73.06 113 VAL A N 1
ATOM 909 C CA . VAL A 1 113 ? 7.645 -4.192 0.088 1.00 73.06 113 VAL A CA 1
ATOM 910 C C . VAL A 1 113 ? 8.400 -5.509 0.214 1.00 73.06 113 VAL A C 1
ATOM 912 O O . VAL A 1 113 ? 9.580 -5.594 -0.136 1.00 73.06 113 VAL A O 1
ATOM 915 N N . ARG A 1 114 ? 7.744 -6.524 0.767 1.00 79.62 114 ARG A N 1
ATOM 916 C CA . ARG A 1 114 ? 8.316 -7.860 0.931 1.00 79.62 114 ARG A CA 1
ATOM 917 C C . ARG A 1 114 ? 7.282 -8.898 0.534 1.00 79.62 114 ARG A C 1
ATOM 919 O O . ARG A 1 114 ? 6.151 -8.822 0.996 1.00 79.62 114 ARG A O 1
ATOM 926 N N . GLY A 1 115 ? 7.702 -9.857 -0.278 1.00 72.06 115 GLY A N 1
ATOM 927 C CA . GLY A 1 115 ? 6.939 -11.057 -0.584 1.00 72.06 115 GLY A CA 1
ATOM 928 C C . GLY A 1 115 ? 7.635 -12.311 -0.100 1.00 72.06 115 GLY A C 1
ATOM 929 O O . GLY A 1 115 ? 8.861 -12.334 0.036 1.00 72.06 115 GLY A O 1
ATOM 930 N N . GLU A 1 116 ? 6.846 -13.346 0.157 1.00 63.59 116 GLU A N 1
ATOM 931 C CA . GLU A 1 116 ? 7.348 -14.677 0.517 1.00 63.59 116 GLU A CA 1
ATOM 932 C C . GLU A 1 116 ? 7.113 -15.718 -0.592 1.00 63.59 116 GLU A C 1
ATOM 934 O O . GLU A 1 116 ? 7.759 -16.765 -0.589 1.00 63.59 116 GLU A O 1
ATOM 939 N N . ILE A 1 117 ? 6.223 -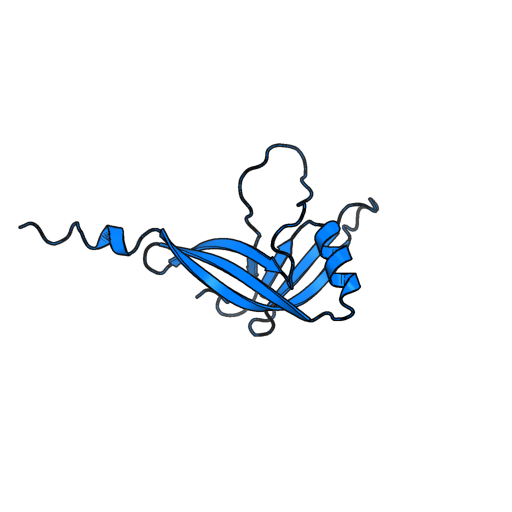15.439 -1.555 1.00 60.47 117 ILE A N 1
ATOM 940 C CA . ILE A 1 117 ? 5.759 -16.405 -2.561 1.00 60.47 117 ILE A CA 1
ATOM 941 C C . ILE A 1 117 ? 5.527 -15.702 -3.912 1.00 60.47 117 ILE A C 1
ATOM 943 O O . ILE A 1 117 ? 4.917 -14.639 -3.964 1.00 60.47 117 ILE A O 1
ATOM 947 N N . GLY A 1 118 ? 5.961 -16.323 -5.015 1.00 71.19 118 GLY A N 1
ATOM 948 C CA . GLY A 1 118 ? 5.644 -15.879 -6.381 1.00 71.19 118 GLY A CA 1
ATOM 949 C C . GLY A 1 118 ? 6.452 -14.674 -6.895 1.00 71.19 118 GLY A C 1
ATOM 950 O O . GLY A 1 118 ? 7.313 -14.161 -6.177 1.00 71.19 118 GLY A O 1
ATOM 951 N N . PRO A 1 119 ? 6.214 -14.253 -8.154 1.00 80.25 119 PRO A N 1
ATOM 952 C CA . PRO A 1 119 ? 6.881 -13.097 -8.750 1.00 80.25 119 PRO A CA 1
ATOM 953 C C . PRO A 1 119 ? 6.432 -11.792 -8.085 1.00 80.25 119 PRO A C 1
ATOM 955 O O . PRO A 1 119 ? 5.302 -11.675 -7.599 1.00 80.25 119 PRO A O 1
ATOM 958 N N . SER A 1 120 ? 7.331 -10.811 -8.083 1.00 84.31 120 SER A N 1
ATOM 959 C CA . SER A 1 120 ? 7.074 -9.484 -7.521 1.00 84.31 120 SER A CA 1
ATOM 960 C C . SER A 1 120 ? 5.922 -8.788 -8.254 1.00 84.31 120 SER A C 1
ATOM 962 O O . SER A 1 120 ? 5.850 -8.878 -9.479 1.00 84.31 120 SER A O 1
ATOM 964 N N . PRO A 1 121 ? 5.070 -8.006 -7.561 1.00 84.94 121 PRO A N 1
ATOM 965 C CA . PRO A 1 121 ? 4.052 -7.177 -8.212 1.00 84.94 121 PRO A CA 1
ATOM 966 C C . PRO A 1 121 ? 4.640 -6.077 -9.115 1.00 84.94 121 PRO A C 1
ATOM 968 O O . PRO A 1 121 ? 3.891 -5.414 -9.823 1.00 84.94 121 PRO A O 1
ATOM 971 N N . PHE A 1 122 ? 5.964 -5.876 -9.089 1.00 85.00 122 PHE A N 1
ATOM 972 C CA . PHE A 1 122 ? 6.679 -4.859 -9.869 1.00 85.00 122 PHE A CA 1
ATOM 973 C C . PHE A 1 122 ? 7.625 -5.433 -10.941 1.00 85.00 122 PHE A C 1
ATOM 975 O O . PHE A 1 122 ? 8.394 -4.662 -11.536 1.00 85.00 122 PHE A O 1
ATOM 982 N N . GLU A 1 123 ? 7.627 -6.756 -11.135 1.00 76.19 123 GLU A N 1
ATOM 983 C CA . GLU A 1 123 ? 8.416 -7.455 -12.168 1.00 76.19 123 GLU A CA 1
ATOM 984 C C . GLU A 1 123 ? 7.804 -7.363 -13.571 1.00 76.19 123 GLU A C 1
ATOM 986 O O . GLU A 1 123 ? 6.562 -7.412 -13.705 1.00 76.19 123 GLU A O 1
#

Radius of gyration: 17.13 Å; chains: 1; bounding box: 49×29×59 Å

Secondary structure (DSSP, 8-state):
---SSSTTGGGSSEEEEEEEEEEEEEEEPSSS-TT-EEEEEEETTEEEEEEEE--HHHHHHHHTTT-SEEEEEEEEEEETTEEEEEEEEEETTBS--PPP-SSS-------EEEESSSS-TT-

Foldseek 3Di:
DPDDPPVQVVQFFDKDKDKFKWFWDKAADPPPPRQWIWIWTAGPVAGQWIWIFTFPQVVVVCVVVVGRIWMWMWIFTGGNNHTDAIATQDTHHDRDGDGDDDDDDDDDHGTPTDGDDDDDPSD

Sequence (123 aa):
MAGALLLLFLSVGRVREEEHAMVWSFERDEAGVEDRGHVLLEFADHPGWISRIRSRELGAYLEGLGTDRVTAVFRVTRDFGSVRSIEEIRVGERTSWREERLGGMSRRRTSRVRGEIGPSPFE

pLDDT: mean 79.7, std 17.44, range [34.38, 97.69]